Protein AF-A0A2N7QLR5-F1 (afdb_monomer)

Structure (mmCIF, N/CA/C/O backbone):
data_AF-A0A2N7QLR5-F1
#
_entry.id   AF-A0A2N7QLR5-F1
#
loop_
_atom_site.group_PDB
_atom_site.id
_atom_site.type_symbol
_atom_site.label_atom_id
_atom_site.label_alt_id
_atom_site.label_comp_id
_atom_site.label_asym_id
_atom_site.label_entity_id
_atom_site.label_seq_id
_atom_site.pdbx_PDB_ins_code
_atom_site.Cartn_x
_atom_site.Cartn_y
_atom_site.Cartn_z
_atom_site.occupancy
_atom_site.B_iso_or_equiv
_atom_site.auth_seq_id
_atom_site.auth_comp_id
_atom_site.auth_asym_id
_atom_site.auth_atom_id
_atom_site.pdbx_PDB_model_num
ATOM 1 N N . MET A 1 1 ? -15.777 0.808 27.976 1.00 42.31 1 MET A N 1
ATOM 2 C CA . MET A 1 1 ? -14.421 1.074 27.462 1.00 42.3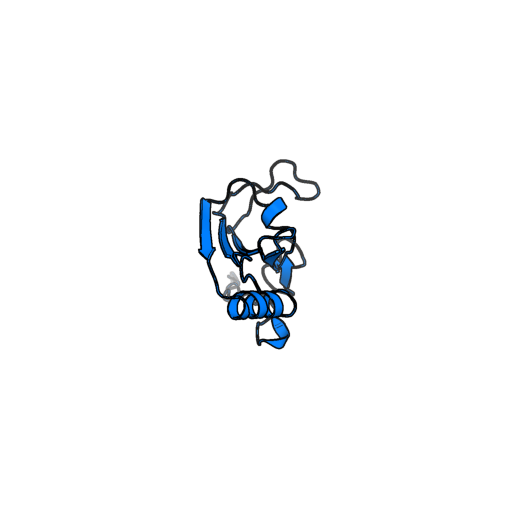1 1 MET A CA 1
ATOM 3 C C . MET A 1 1 ? -14.602 1.859 26.184 1.00 42.31 1 MET A C 1
ATOM 5 O O . MET A 1 1 ? -15.492 1.517 25.422 1.00 42.31 1 MET A O 1
ATOM 9 N N . ASP A 1 2 ? -13.890 2.968 26.048 1.00 49.94 2 ASP A N 1
ATOM 10 C CA . ASP A 1 2 ? -14.047 3.918 24.949 1.00 49.94 2 ASP A CA 1
ATOM 11 C C . ASP A 1 2 ? -13.432 3.333 23.666 1.00 49.94 2 ASP A C 1
ATOM 13 O O . ASP A 1 2 ? -12.214 3.183 23.573 1.00 49.94 2 ASP A O 1
ATOM 17 N N . ASP A 1 3 ? -14.277 2.958 22.702 1.00 54.47 3 ASP A N 1
ATOM 18 C CA . ASP A 1 3 ? -13.906 2.528 21.342 1.00 54.47 3 ASP A CA 1
ATOM 19 C C . ASP A 1 3 ? -13.454 3.739 20.488 1.00 54.47 3 ASP A C 1
ATOM 21 O O . ASP A 1 3 ? -13.786 3.874 19.313 1.00 54.47 3 ASP A O 1
ATOM 25 N N . SER A 1 4 ? -12.677 4.662 21.064 1.00 59.91 4 SER A N 1
ATOM 26 C CA . SER A 1 4 ? -12.219 5.897 20.407 1.00 59.91 4 SER A CA 1
ATOM 27 C C . SER A 1 4 ? -11.113 5.692 19.366 1.00 59.91 4 SER A C 1
ATOM 29 O O . SER A 1 4 ? -10.621 6.659 18.779 1.00 59.91 4 SER A O 1
ATOM 31 N N . ASN A 1 5 ? -10.733 4.442 19.079 1.00 64.00 5 ASN A N 1
ATOM 32 C CA . ASN A 1 5 ? -9.833 4.132 17.976 1.00 64.00 5 ASN A CA 1
ATOM 33 C C . ASN A 1 5 ? -10.570 4.226 16.643 1.00 64.00 5 ASN A C 1
ATOM 35 O O . ASN A 1 5 ? -11.350 3.348 16.278 1.00 64.00 5 ASN A O 1
ATOM 39 N N . LYS A 1 6 ? -10.257 5.270 15.875 1.00 88.00 6 LYS A N 1
ATOM 40 C CA . LYS A 1 6 ? -10.664 5.362 14.475 1.00 88.00 6 LYS A CA 1
ATOM 41 C C . LYS A 1 6 ? -9.794 4.441 13.629 1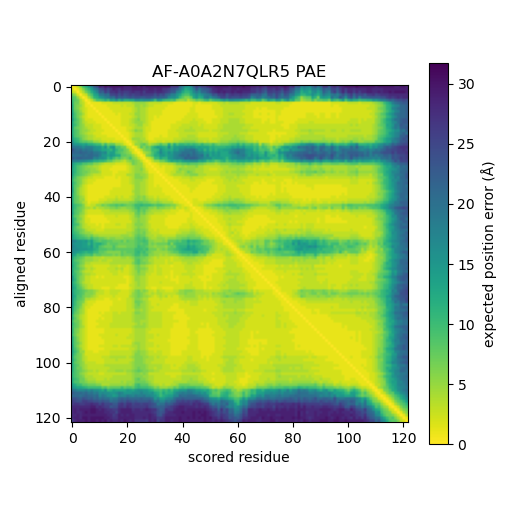.00 88.00 6 LYS A C 1
ATOM 43 O O . LYS A 1 6 ? -8.746 4.849 13.133 1.00 88.00 6 LYS A O 1
ATOM 48 N N . TYR A 1 7 ? -10.234 3.198 13.474 1.00 96.88 7 TYR A N 1
ATOM 49 C CA . TYR A 1 7 ? -9.634 2.286 12.511 1.00 96.88 7 TYR A CA 1
ATOM 50 C C . TYR A 1 7 ? -9.905 2.788 11.096 1.00 96.88 7 TYR A C 1
ATOM 52 O O . TYR A 1 7 ? -11.045 3.096 10.739 1.00 96.88 7 TYR A O 1
ATOM 60 N N . THR A 1 8 ? -8.863 2.867 10.278 1.00 98.00 8 THR A N 1
ATOM 61 C CA . THR A 1 8 ? -8.987 3.313 8.891 1.00 98.00 8 THR A CA 1
ATOM 62 C C . THR A 1 8 ? -8.223 2.415 7.939 1.00 98.00 8 THR A C 1
ATOM 64 O O . THR A 1 8 ? -7.249 1.749 8.304 1.00 98.00 8 THR A O 1
ATOM 67 N N . VAL A 1 9 ? -8.672 2.435 6.688 1.00 98.50 9 VAL A N 1
ATOM 68 C CA . VAL A 1 9 ? -7.877 2.017 5.539 1.00 98.50 9 VAL A CA 1
ATOM 69 C C . VAL A 1 9 ? -7.778 3.178 4.559 1.00 98.50 9 VAL A C 1
ATOM 71 O O . VAL A 1 9 ? -8.775 3.836 4.256 1.00 98.50 9 VAL A O 1
ATOM 74 N N . THR A 1 10 ? -6.579 3.416 4.045 1.00 98.56 10 THR A N 1
ATOM 75 C CA . THR A 1 10 ? -6.335 4.313 2.920 1.00 98.56 10 THR A CA 1
ATOM 76 C C . THR A 1 10 ? -5.852 3.491 1.740 1.00 98.56 10 THR A C 1
ATOM 78 O O . THR A 1 10 ? -4.844 2.796 1.846 1.00 98.56 10 THR A O 1
ATOM 81 N N . VAL A 1 11 ? -6.564 3.559 0.618 1.00 98.44 11 VAL A N 1
ATOM 82 C CA . VAL A 1 11 ? -6.118 2.959 -0.648 1.00 98.44 11 VAL A CA 1
ATOM 83 C C . VAL A 1 11 ? -5.389 4.026 -1.447 1.00 98.44 11 VAL A C 1
ATOM 85 O O . VAL A 1 11 ? -5.917 5.129 -1.597 1.00 98.44 11 VAL A O 1
ATOM 88 N N . TYR A 1 12 ? -4.207 3.692 -1.954 1.00 98.50 12 TYR A N 1
ATOM 89 C CA . TYR A 1 12 ? -3.378 4.547 -2.795 1.00 98.50 12 TYR A CA 1
ATOM 90 C C . TYR A 1 12 ? -3.272 3.959 -4.200 1.00 98.50 12 TYR A C 1
ATOM 92 O O . TYR A 1 12 ? -3.110 2.748 -4.366 1.00 98.50 12 TYR A O 1
ATOM 100 N N . VAL A 1 13 ? -3.340 4.828 -5.205 1.00 97.88 13 VAL A N 1
ATOM 101 C CA . VAL A 1 13 ? -3.128 4.484 -6.613 1.00 97.88 13 VAL A CA 1
ATOM 102 C C . VAL A 1 13 ? -2.085 5.435 -7.182 1.00 97.88 13 VAL A C 1
ATOM 104 O O . VAL A 1 13 ? -2.305 6.644 -7.259 1.00 97.88 13 VAL A O 1
ATOM 107 N N . ALA A 1 14 ? -0.945 4.882 -7.571 1.00 97.00 14 ALA A N 1
ATOM 108 C CA . ALA A 1 14 ? 0.118 5.561 -8.288 1.00 97.00 14 ALA A CA 1
ATOM 109 C C . ALA A 1 14 ? -0.052 5.323 -9.791 1.00 97.00 14 ALA A C 1
ATOM 111 O O . ALA A 1 14 ? -0.258 4.190 -10.232 1.00 97.00 14 ALA A O 1
ATOM 112 N N . ALA A 1 15 ? 0.033 6.393 -10.574 1.00 96.62 15 ALA A N 1
ATOM 113 C CA . ALA A 1 15 ? -0.003 6.301 -12.025 1.00 96.62 15 ALA A CA 1
ATOM 114 C C . ALA A 1 15 ? 1.354 5.823 -12.572 1.00 96.62 15 ALA A C 1
ATOM 116 O O . ALA A 1 15 ? 2.379 5.961 -11.894 1.00 96.62 15 ALA A O 1
ATOM 117 N N . PRO A 1 16 ? 1.399 5.321 -13.817 1.00 95.00 16 PRO A N 1
ATOM 118 C CA . PRO A 1 16 ? 2.647 5.240 -14.567 1.00 95.00 16 PRO A CA 1
ATOM 119 C C . PRO A 1 16 ? 3.419 6.565 -14.497 1.00 95.00 16 PRO A C 1
ATOM 121 O O . PRO A 1 16 ? 2.844 7.638 -14.690 1.00 95.00 16 PRO A O 1
ATOM 124 N N . GLY A 1 17 ? 4.714 6.494 -14.206 1.00 92.75 17 GLY A N 1
ATOM 125 C CA . GLY A 1 17 ? 5.579 7.661 -14.047 1.00 92.75 17 GLY A CA 1
ATOM 126 C C . GLY A 1 17 ? 5.558 8.305 -12.655 1.00 92.75 17 GLY A C 1
ATOM 127 O O . GLY A 1 17 ? 6.286 9.275 -12.448 1.00 92.75 17 GLY A O 1
ATOM 128 N N . THR A 1 18 ? 4.779 7.800 -11.685 1.00 94.50 18 THR A N 1
ATOM 129 C CA . THR A 1 18 ? 4.811 8.335 -10.311 1.00 94.50 18 THR A CA 1
ATOM 130 C C . THR A 1 18 ? 6.230 8.221 -9.724 1.00 94.50 18 THR A C 1
ATOM 132 O O . THR A 1 18 ? 6.794 7.123 -9.754 1.00 94.50 18 THR A O 1
ATOM 135 N N . PRO A 1 19 ? 6.814 9.313 -9.188 1.00 92.75 19 PRO A N 1
ATOM 136 C CA . PRO A 1 19 ? 8.171 9.300 -8.645 1.00 92.75 19 PRO A CA 1
ATOM 137 C C . PRO A 1 19 ? 8.340 8.400 -7.418 1.00 92.75 19 PRO A C 1
ATOM 139 O O . PRO A 1 19 ? 7.467 8.331 -6.547 1.00 92.75 19 PRO A O 1
ATOM 142 N N . LEU A 1 20 ? 9.512 7.774 -7.330 1.00 90.31 20 LEU A N 1
ATOM 143 C CA . LEU A 1 20 ? 9.928 6.910 -6.228 1.00 90.31 20 LEU A CA 1
ATOM 144 C C . LEU A 1 20 ? 11.086 7.557 -5.460 1.00 90.31 20 LEU A C 1
ATOM 146 O O . LEU A 1 20 ? 12.032 8.078 -6.049 1.00 90.31 20 LEU A O 1
ATOM 150 N N . LEU A 1 21 ? 10.999 7.551 -4.130 1.00 87.56 21 LEU A N 1
ATOM 151 C CA . LEU A 1 21 ? 11.972 8.188 -3.233 1.00 87.56 21 LEU A CA 1
ATOM 152 C C . LEU A 1 21 ? 13.129 7.269 -2.848 1.00 87.56 21 LEU A C 1
ATOM 154 O O . LEU A 1 21 ? 14.202 7.737 -2.467 1.00 87.56 21 LEU A O 1
ATOM 158 N N . LYS A 1 22 ? 12.895 5.962 -2.889 1.00 75.19 22 LYS A N 1
ATOM 159 C CA . LYS A 1 22 ? 13.820 4.927 -2.449 1.00 75.19 22 LYS A CA 1
ATOM 160 C C . LYS A 1 22 ? 13.997 3.937 -3.583 1.00 75.19 22 LYS A C 1
ATOM 162 O O . LYS A 1 22 ? 13.480 2.826 -3.543 1.00 75.19 22 LYS A O 1
ATOM 167 N N . GLU A 1 23 ? 14.759 4.343 -4.587 1.00 70.75 23 GLU A N 1
ATOM 168 C CA . GLU A 1 23 ? 15.272 3.404 -5.572 1.00 70.75 23 GLU A CA 1
ATOM 169 C C . GLU A 1 23 ? 16.796 3.436 -5.563 1.00 70.75 23 GLU A C 1
ATOM 171 O O . GLU A 1 23 ? 17.436 4.477 -5.730 1.00 70.75 23 GLU A O 1
ATOM 176 N N . GLN A 1 24 ? 17.387 2.281 -5.260 1.00 60.94 24 GLN A N 1
ATOM 177 C CA . GLN A 1 24 ? 18.829 2.149 -5.104 1.00 60.94 24 GLN A CA 1
ATOM 178 C C . GLN A 1 24 ? 19.514 2.467 -6.438 1.00 60.94 24 GLN A C 1
ATOM 180 O O . GLN A 1 24 ? 19.268 1.808 -7.440 1.00 60.94 24 GLN A O 1
ATOM 185 N N . GLY A 1 25 ? 20.381 3.483 -6.442 1.00 56.31 25 GLY A N 1
ATOM 186 C CA . GLY A 1 25 ? 21.171 3.864 -7.617 1.00 56.31 25 GLY A CA 1
ATOM 187 C C . GLY A 1 25 ? 20.465 4.766 -8.637 1.00 56.31 25 GLY A C 1
ATOM 188 O O . GLY A 1 25 ? 21.103 5.161 -9.612 1.00 56.31 25 GLY A O 1
ATOM 189 N N . HIS A 1 26 ? 19.204 5.155 -8.413 1.00 61.44 26 HIS A N 1
ATOM 190 C CA . HIS A 1 26 ? 18.439 5.970 -9.360 1.00 61.44 26 HIS A CA 1
ATOM 191 C C . HIS A 1 26 ? 17.853 7.215 -8.685 1.00 61.44 26 HIS A C 1
ATOM 193 O O . HIS A 1 26 ? 16.899 7.148 -7.919 1.00 61.44 26 HIS A O 1
ATOM 199 N N . THR A 1 27 ? 18.412 8.388 -8.996 1.00 60.38 27 THR A N 1
ATOM 200 C CA . THR A 1 27 ? 18.022 9.673 -8.385 1.00 60.38 27 THR A CA 1
ATOM 201 C C . THR A 1 27 ? 16.719 10.272 -8.927 1.00 60.38 27 THR A C 1
ATOM 203 O O . THR A 1 27 ? 16.300 11.309 -8.432 1.00 60.38 27 THR A O 1
ATOM 206 N N . ASN A 1 28 ? 16.066 9.632 -9.906 1.00 76.06 28 ASN A N 1
ATOM 207 C CA . ASN A 1 28 ? 14.796 10.063 -10.515 1.00 76.06 28 ASN A CA 1
ATOM 208 C C . ASN A 1 28 ? 13.940 8.860 -10.941 1.00 76.06 28 ASN A C 1
ATOM 210 O O . ASN A 1 28 ? 13.370 8.844 -12.035 1.00 76.06 28 ASN A O 1
ATOM 214 N N . ALA A 1 29 ? 13.919 7.806 -10.129 1.00 86.75 29 ALA A N 1
ATOM 215 C CA . ALA A 1 29 ? 13.159 6.627 -10.495 1.00 86.75 29 ALA A CA 1
ATOM 216 C C . ALA A 1 29 ? 11.650 6.887 -10.486 1.00 86.75 29 ALA A C 1
ATOM 218 O O . ALA A 1 29 ? 11.137 7.731 -9.743 1.00 86.75 29 ALA A O 1
ATOM 219 N N . THR A 1 30 ? 10.942 6.155 -11.338 1.00 90.44 30 THR A N 1
ATOM 220 C CA . THR A 1 30 ? 9.491 6.262 -11.473 1.00 90.44 30 THR A CA 1
ATOM 221 C C . THR A 1 30 ? 8.877 4.881 -11.610 1.00 90.44 30 THR A C 1
ATOM 223 O O . THR A 1 30 ? 9.482 3.967 -12.169 1.00 90.44 30 THR A O 1
ATOM 226 N N . SER A 1 31 ? 7.650 4.733 -11.123 1.00 88.62 31 SER A N 1
ATOM 227 C CA . SER A 1 31 ? 6.900 3.494 -11.281 1.00 88.62 31 SER A CA 1
ATOM 228 C C . SER A 1 31 ? 6.496 3.302 -12.743 1.00 88.62 31 SER A C 1
ATOM 230 O O . SER A 1 31 ? 5.671 4.050 -13.262 1.00 88.62 31 SER A O 1
ATOM 232 N N . GLY A 1 32 ? 7.070 2.301 -13.416 1.00 89.12 32 GLY A N 1
ATOM 233 C CA . GLY A 1 32 ? 6.800 2.021 -14.831 1.00 89.12 32 GLY A CA 1
ATOM 234 C C . GLY A 1 32 ? 5.311 1.787 -15.133 1.00 89.12 32 GLY A C 1
ATOM 235 O O . GLY A 1 32 ? 4.727 2.557 -15.893 1.00 89.12 32 GLY A O 1
ATOM 236 N N . PRO A 1 33 ? 4.669 0.759 -14.544 1.00 89.62 33 PRO A N 1
ATOM 237 C CA . PRO A 1 33 ? 3.248 0.477 -14.762 1.00 89.62 33 PRO A CA 1
ATOM 238 C C . PRO A 1 33 ? 2.304 1.240 -13.816 1.00 89.62 33 PRO A C 1
ATOM 240 O O . PRO A 1 33 ? 1.087 1.135 -13.963 1.00 89.62 33 PRO A O 1
ATOM 243 N N . GLY A 1 34 ? 2.836 1.987 -12.845 1.00 93.38 34 GLY A N 1
ATOM 244 C CA . GLY A 1 34 ? 2.076 2.438 -11.682 1.00 93.38 34 GLY A CA 1
ATOM 245 C C . GLY A 1 34 ? 2.004 1.357 -10.601 1.00 93.38 34 GLY A C 1
ATOM 246 O O . GLY A 1 34 ? 2.651 0.312 -10.694 1.00 93.38 34 GLY A O 1
ATOM 247 N N . HIS A 1 35 ? 1.236 1.615 -9.544 1.00 95.44 35 HIS A N 1
ATOM 248 C CA . HIS A 1 35 ? 1.124 0.697 -8.404 1.00 95.44 35 HIS A CA 1
ATOM 249 C C . HIS A 1 35 ? -0.127 0.968 -7.583 1.00 95.44 35 HIS A C 1
ATOM 251 O O . HIS A 1 35 ? -0.608 2.100 -7.523 1.00 95.44 35 HIS A O 1
ATOM 257 N N . MET A 1 36 ? -0.632 -0.056 -6.904 1.00 97.31 36 MET A N 1
ATOM 258 C CA . MET A 1 36 ? -1.656 0.118 -5.880 1.00 97.31 36 MET A CA 1
ATOM 259 C C . MET A 1 36 ? -1.226 -0.565 -4.596 1.00 97.31 36 MET A C 1
ATOM 261 O O . MET A 1 36 ? -0.727 -1.689 -4.603 1.00 97.31 36 MET A O 1
ATOM 265 N N . PHE A 1 37 ? -1.492 0.100 -3.484 1.00 98.00 37 PHE A N 1
ATOM 266 C CA . PHE A 1 37 ? -1.252 -0.431 -2.153 1.00 98.00 37 PHE A CA 1
ATOM 267 C C . PHE A 1 37 ? -2.290 0.136 -1.193 1.00 98.00 37 PHE A C 1
ATOM 269 O O . PHE A 1 37 ? -2.971 1.125 -1.486 1.00 98.00 37 PHE A O 1
ATOM 276 N N . TYR A 1 38 ? -2.434 -0.499 -0.039 1.00 98.56 38 TYR A N 1
ATOM 277 C CA . TYR A 1 38 ? -3.295 0.005 1.018 1.00 98.56 38 TYR A CA 1
ATOM 278 C C . TYR A 1 38 ? -2.518 0.176 2.313 1.00 98.56 38 TYR A C 1
ATOM 280 O O . TYR A 1 38 ? -1.507 -0.476 2.568 1.00 98.56 38 TYR A O 1
ATOM 288 N N . VAL A 1 39 ? -3.008 1.084 3.141 1.00 98.56 39 VAL A N 1
ATOM 289 C CA . VAL A 1 39 ? -2.428 1.421 4.431 1.00 98.56 39 VAL A CA 1
ATOM 290 C C . VAL A 1 39 ? -3.520 1.318 5.477 1.00 98.56 39 VAL A C 1
ATOM 292 O O . VAL A 1 39 ? -4.598 1.869 5.281 1.00 98.56 39 VAL A O 1
ATOM 295 N N . VAL A 1 40 ? -3.250 0.639 6.587 1.00 98.38 40 VAL A N 1
ATOM 296 C CA . VAL A 1 40 ? -4.180 0.563 7.723 1.00 98.38 40 VAL A CA 1
ATOM 297 C C . VAL A 1 40 ? -3.637 1.334 8.921 1.00 98.38 40 VAL A C 1
ATOM 299 O O . VAL A 1 40 ? -2.429 1.334 9.168 1.00 98.38 40 VAL A O 1
ATOM 302 N N . SER A 1 41 ? -4.526 1.972 9.677 1.00 97.56 41 SER A N 1
ATOM 303 C CA . SER A 1 41 ? -4.199 2.670 10.925 1.00 97.56 41 SER A CA 1
ATOM 304 C C . SER A 1 41 ? -5.207 2.320 12.013 1.00 97.56 41 SER A C 1
ATOM 306 O O . SER A 1 41 ? -6.391 2.144 11.728 1.00 97.56 41 SER A O 1
ATOM 308 N N . ASP A 1 42 ? -4.736 2.224 13.254 1.00 95.75 42 ASP A N 1
ATOM 309 C CA . ASP A 1 42 ? -5.560 2.064 14.457 1.00 95.75 42 ASP A CA 1
ATOM 310 C C . ASP A 1 42 ? -5.772 3.387 1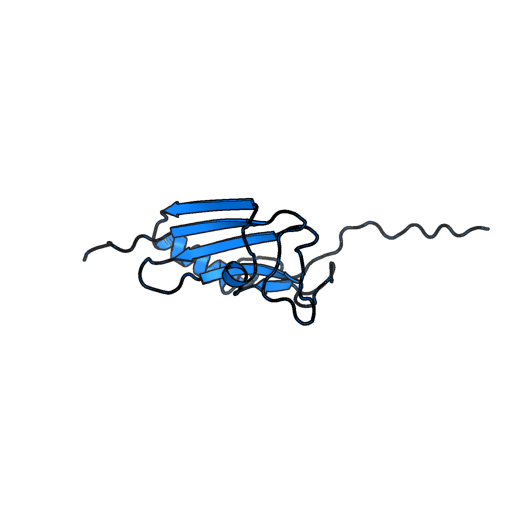5.218 1.00 95.75 42 ASP A C 1
ATOM 312 O O . ASP A 1 42 ? -6.388 3.400 16.285 1.00 95.75 42 ASP A O 1
ATOM 316 N N . GLY A 1 43 ? -5.237 4.494 14.688 1.00 93.12 43 GLY A N 1
ATOM 317 C CA . GLY A 1 43 ? -5.299 5.824 15.295 1.00 93.12 43 GLY A CA 1
ATOM 318 C C . GLY A 1 43 ? -4.338 6.057 16.467 1.00 93.12 43 GLY A C 1
ATOM 319 O O . GLY A 1 43 ? -4.335 7.156 17.017 1.00 93.12 43 GLY A O 1
ATOM 320 N N . LYS A 1 44 ? -3.521 5.069 16.854 1.00 89.12 44 LYS A N 1
ATOM 321 C CA . LYS A 1 44 ? -2.584 5.157 17.990 1.00 89.12 44 LYS A CA 1
ATOM 322 C C . LYS A 1 44 ? -1.123 4.981 17.581 1.00 89.12 44 LYS A C 1
ATOM 324 O O . LYS A 1 44 ? -0.247 5.554 18.227 1.00 89.12 44 LYS A O 1
ATOM 329 N N . GLY A 1 45 ? -0.856 4.195 16.539 1.00 87.62 45 GLY A N 1
ATOM 330 C CA . GLY A 1 45 ? 0.492 3.862 16.083 1.00 87.62 45 GLY A CA 1
ATOM 331 C C . GLY A 1 45 ? 0.858 4.404 14.703 1.00 87.62 45 GLY A C 1
ATOM 332 O O . GLY A 1 45 ? 0.086 5.093 14.034 1.00 87.62 45 GLY A O 1
ATOM 333 N N . ALA A 1 46 ? 2.068 4.047 14.264 1.00 94.00 46 ALA A N 1
ATOM 334 C CA . ALA A 1 46 ? 2.466 4.246 12.879 1.00 94.00 46 ALA A CA 1
ATOM 335 C C . ALA A 1 46 ? 1.569 3.395 11.959 1.00 94.00 46 ALA A C 1
ATOM 337 O O . ALA A 1 46 ? 1.361 2.207 12.234 1.00 94.00 46 ALA A O 1
ATOM 338 N N . PRO A 1 47 ? 1.051 3.973 10.865 1.00 96.31 47 PRO A N 1
ATOM 339 C CA . PRO A 1 47 ? 0.230 3.231 9.926 1.00 96.31 47 PRO A CA 1
ATOM 340 C C . PRO A 1 47 ? 1.064 2.159 9.213 1.00 96.31 47 PRO A C 1
ATOM 342 O O . PRO A 1 47 ? 2.268 2.322 8.997 1.00 96.31 47 PRO A O 1
ATOM 345 N N . ARG A 1 48 ? 0.424 1.053 8.829 1.00 97.81 48 ARG A N 1
ATOM 346 C CA . ARG A 1 48 ? 1.096 -0.101 8.215 1.00 97.81 48 ARG A CA 1
ATOM 347 C C . ARG A 1 48 ? 0.733 -0.195 6.743 1.00 97.81 48 ARG A C 1
ATOM 349 O O . ARG A 1 48 ? -0.449 -0.268 6.414 1.00 97.81 48 ARG A O 1
ATOM 356 N N . SER A 1 49 ? 1.751 -0.178 5.885 1.00 98.00 49 SER A N 1
ATOM 357 C CA . SER A 1 49 ? 1.612 -0.238 4.428 1.00 98.00 49 SER A CA 1
ATOM 358 C C . SER A 1 49 ? 1.692 -1.671 3.915 1.00 98.00 49 SER A C 1
ATOM 360 O O . SER A 1 49 ? 2.505 -2.466 4.395 1.00 98.00 49 SER A O 1
ATOM 362 N N . TYR A 1 50 ? 0.856 -1.964 2.925 1.00 98.25 50 TYR A N 1
ATOM 363 C CA . TYR A 1 50 ? 0.714 -3.263 2.290 1.00 98.25 50 TYR A CA 1
ATOM 364 C C . TYR A 1 50 ? 0.519 -3.090 0.785 1.00 98.25 50 TYR A C 1
ATOM 366 O O . TYR A 1 50 ? -0.586 -2.813 0.310 1.00 98.25 50 TYR A O 1
ATOM 374 N N . GLY A 1 51 ? 1.596 -3.277 0.036 1.00 96.31 51 GLY A N 1
ATOM 375 C CA . GLY A 1 51 ? 1.542 -3.519 -1.401 1.00 96.31 51 GLY A CA 1
ATOM 376 C C . GLY A 1 51 ? 2.089 -4.893 -1.752 1.00 96.31 51 GLY A C 1
ATOM 377 O O . GLY A 1 51 ? 2.606 -5.624 -0.903 1.00 96.31 51 GLY A O 1
ATOM 378 N N . PHE A 1 52 ? 1.982 -5.245 -3.027 1.00 94.94 52 PHE A N 1
ATOM 379 C CA . PHE A 1 52 ? 2.567 -6.461 -3.571 1.00 94.94 52 PHE A CA 1
ATOM 380 C C . PHE A 1 52 ? 3.382 -6.109 -4.808 1.00 94.94 52 PHE A C 1
ATOM 382 O O . PHE A 1 52 ? 2.848 -5.554 -5.761 1.00 94.94 52 PHE A O 1
ATOM 389 N N . ALA A 1 53 ? 4.669 -6.429 -4.794 1.00 90.81 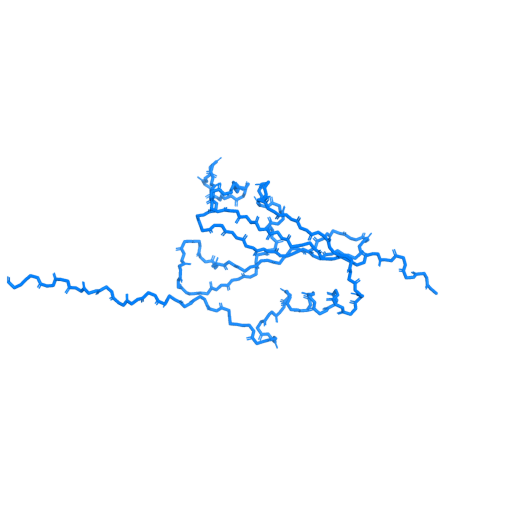53 ALA A N 1
ATOM 390 C CA . ALA A 1 53 ? 5.602 -6.106 -5.868 1.00 90.81 53 ALA A CA 1
ATOM 391 C C . ALA A 1 53 ? 6.526 -7.304 -6.135 1.00 90.81 53 ALA A C 1
ATOM 393 O O . ALA A 1 53 ? 6.676 -8.160 -5.259 1.00 90.81 53 ALA A O 1
ATOM 394 N N . PRO A 1 54 ? 7.132 -7.416 -7.327 1.00 89.31 54 PRO A N 1
ATOM 395 C CA . PRO A 1 54 ? 8.183 -8.399 -7.574 1.00 89.31 54 PRO A CA 1
ATOM 396 C C . PRO A 1 54 ? 9.311 -8.274 -6.540 1.00 89.31 54 PRO A C 1
ATOM 398 O O . PRO A 1 54 ? 9.724 -7.162 -6.213 1.00 89.31 54 PRO A O 1
ATOM 401 N N . VAL A 1 55 ? 9.820 -9.401 -6.027 1.00 87.31 55 VAL A N 1
ATOM 402 C CA . VAL A 1 55 ? 10.993 -9.393 -5.125 1.00 87.31 55 VAL A CA 1
ATOM 403 C C . VAL A 1 55 ? 12.230 -8.902 -5.870 1.00 87.31 55 VAL A C 1
ATOM 405 O O . VAL A 1 55 ? 13.024 -8.136 -5.331 1.00 87.31 55 VAL A O 1
ATOM 408 N N . GLU A 1 56 ? 12.389 -9.343 -7.116 1.00 81.62 56 GLU A N 1
ATOM 409 C CA . GLU A 1 56 ? 13.426 -8.846 -8.007 1.00 81.62 56 GLU A CA 1
ATOM 410 C C . GLU A 1 56 ? 12.853 -7.744 -8.891 1.00 81.62 56 GLU A C 1
ATOM 412 O O . GLU A 1 56 ? 11.911 -7.964 -9.657 1.00 81.62 56 GLU A O 1
ATOM 417 N N . HIS A 1 57 ? 13.425 -6.549 -8.770 1.00 76.25 57 HIS A N 1
ATOM 418 C CA . HIS A 1 57 ? 12.957 -5.382 -9.499 1.00 76.25 57 HIS A CA 1
ATOM 419 C C . HIS A 1 57 ? 13.010 -5.616 -11.018 1.00 76.25 57 HIS A C 1
ATOM 421 O O . HIS A 1 57 ? 13.969 -6.177 -11.543 1.00 76.25 57 HIS A O 1
ATOM 427 N N . GLY A 1 58 ? 11.958 -5.206 -11.731 1.00 72.38 58 GLY A N 1
ATOM 428 C CA . GLY A 1 58 ? 11.848 -5.376 -13.183 1.00 72.38 58 GLY A CA 1
ATOM 429 C C . GLY A 1 58 ? 11.466 -6.785 -13.656 1.00 72.38 58 GLY A C 1
ATOM 430 O O . GLY A 1 58 ? 11.167 -6.955 -14.841 1.00 72.38 58 GLY A O 1
ATOM 431 N N . ARG A 1 59 ? 11.399 -7.792 -12.771 1.00 78.00 59 ARG A N 1
ATOM 432 C CA . ARG A 1 59 ? 10.837 -9.095 -13.144 1.00 78.00 59 ARG A CA 1
ATOM 433 C C . ARG A 1 59 ? 9.319 -9.036 -13.227 1.00 78.00 59 ARG A C 1
ATOM 435 O O . ARG A 1 59 ? 8.631 -8.702 -12.273 1.00 78.00 59 ARG A O 1
ATOM 442 N N . ILE A 1 60 ? 8.812 -9.453 -14.377 1.00 76.44 60 ILE A N 1
ATOM 443 C CA . ILE A 1 60 ? 7.379 -9.599 -14.669 1.00 76.44 60 ILE A CA 1
ATOM 444 C C . ILE A 1 60 ? 6.876 -11.039 -14.494 1.00 76.44 60 ILE A C 1
ATOM 446 O O . ILE A 1 60 ? 5.676 -11.286 -14.572 1.00 76.44 60 ILE A O 1
ATOM 450 N N . ASP A 1 61 ? 7.797 -11.973 -14.249 1.00 83.31 61 ASP A N 1
ATOM 451 C CA . ASP A 1 61 ? 7.538 -13.377 -13.943 1.00 83.31 61 ASP A CA 1
ATOM 452 C C . ASP A 1 61 ? 8.394 -13.782 -12.744 1.00 83.31 61 ASP A C 1
ATOM 454 O O . ASP A 1 61 ? 9.599 -13.496 -12.711 1.00 83.31 61 ASP A O 1
ATOM 458 N N . GLY A 1 62 ? 7.783 -14.437 -11.761 1.00 86.81 62 GLY A N 1
ATOM 459 C CA . GLY A 1 62 ? 8.475 -14.935 -10.580 1.00 86.81 62 GLY A CA 1
ATOM 460 C C . GLY A 1 62 ? 7.940 -14.407 -9.252 1.00 86.81 62 GLY A C 1
ATOM 461 O O . GLY A 1 62 ? 6.826 -13.894 -9.130 1.00 86.81 62 GLY A O 1
ATOM 462 N N . GLN A 1 63 ? 8.748 -14.603 -8.211 1.00 92.69 63 GLN A N 1
ATOM 463 C CA . GLN A 1 63 ? 8.306 -14.425 -6.837 1.00 92.69 63 GLN A CA 1
ATOM 464 C C . GLN A 1 63 ? 7.980 -12.960 -6.541 1.00 92.69 63 GLN A C 1
ATOM 466 O O . GLN A 1 63 ? 8.824 -12.072 -6.684 1.00 92.69 63 GLN A O 1
ATOM 471 N N . GLY A 1 64 ? 6.760 -12.723 -6.074 1.00 93.00 64 GLY A N 1
ATOM 472 C CA . GLY A 1 64 ? 6.374 -11.460 -5.474 1.00 93.00 64 GLY A CA 1
ATOM 473 C C . GLY A 1 64 ? 6.584 -11.450 -3.962 1.00 93.00 64 GLY A C 1
ATOM 474 O O . GLY A 1 64 ? 6.786 -12.481 -3.311 1.00 93.00 64 GLY A O 1
ATOM 475 N N . GLY A 1 65 ? 6.544 -10.253 -3.401 1.00 93.50 65 GLY A N 1
ATOM 476 C CA . GLY A 1 65 ? 6.741 -9.982 -1.989 1.00 93.50 65 GLY A CA 1
ATOM 477 C C . GLY A 1 65 ? 5.834 -8.858 -1.512 1.00 93.50 65 GLY A C 1
ATOM 478 O O . GLY A 1 65 ? 5.303 -8.075 -2.301 1.00 93.50 65 GLY A O 1
ATOM 479 N N . ILE A 1 66 ? 5.647 -8.800 -0.196 1.00 95.44 66 ILE A N 1
ATOM 480 C CA . ILE A 1 66 ? 4.871 -7.739 0.440 1.00 95.44 66 ILE A CA 1
ATOM 481 C C . ILE A 1 66 ? 5.769 -6.505 0.547 1.00 95.44 66 ILE A C 1
ATOM 483 O O . ILE A 1 66 ? 6.780 -6.540 1.250 1.00 95.44 66 ILE A O 1
ATOM 487 N N . ALA A 1 67 ? 5.383 -5.420 -0.114 1.00 93.31 67 ALA A N 1
ATOM 488 C CA . ALA A 1 67 ? 6.040 -4.127 0.010 1.00 93.31 67 ALA A CA 1
ATOM 489 C C . ALA A 1 67 ? 5.484 -3.393 1.241 1.00 93.31 67 ALA A C 1
ATOM 491 O O . ALA A 1 67 ? 4.276 -3.171 1.366 1.00 93.31 67 ALA A O 1
ATOM 492 N N . ARG A 1 68 ? 6.368 -3.075 2.193 1.00 95.50 68 ARG A N 1
ATOM 493 C CA . ARG A 1 68 ? 6.010 -2.482 3.499 1.00 95.50 68 ARG A CA 1
ATOM 494 C C . ARG A 1 68 ? 6.311 -1.000 3.603 1.00 95.50 68 ARG A C 1
ATOM 496 O O . ARG A 1 68 ? 5.911 -0.366 4.576 1.00 95.50 68 ARG A O 1
ATOM 503 N N . ASP A 1 69 ? 7.009 -0.464 2.619 1.00 93.31 69 ASP A N 1
ATOM 504 C CA . ASP A 1 69 ? 7.514 0.896 2.597 1.00 93.31 69 ASP A CA 1
ATOM 505 C C . ASP A 1 69 ? 6.907 1.748 1.475 1.00 93.31 69 ASP A C 1
ATOM 507 O O . ASP A 1 69 ? 7.343 2.880 1.277 1.00 93.31 69 ASP A O 1
ATOM 511 N N . ASP A 1 70 ? 5.875 1.247 0.780 1.00 94.06 70 ASP A N 1
ATOM 512 C CA . ASP A 1 70 ? 5.206 1.963 -0.317 1.00 94.06 70 ASP A CA 1
ATOM 513 C C . ASP A 1 70 ? 4.739 3.364 0.102 1.00 94.06 70 ASP A C 1
ATOM 515 O O . ASP A 1 70 ? 4.961 4.327 -0.630 1.00 94.06 70 ASP A O 1
ATOM 519 N N . LEU A 1 71 ? 4.186 3.505 1.314 1.00 94.94 71 LEU A N 1
ATOM 520 C CA . LEU A 1 71 ? 3.774 4.800 1.866 1.00 94.94 71 LEU A CA 1
ATOM 521 C C . LEU A 1 71 ? 4.932 5.808 1.968 1.00 94.94 71 LEU A C 1
ATOM 523 O O . LEU A 1 71 ? 4.711 7.009 1.856 1.00 94.94 71 LEU A O 1
ATOM 527 N N . GLN A 1 72 ? 6.157 5.342 2.215 1.00 93.38 72 GLN A N 1
ATOM 528 C CA . GLN A 1 72 ? 7.343 6.197 2.294 1.00 93.38 72 GLN A CA 1
ATOM 529 C C . GLN A 1 72 ? 8.088 6.302 0.961 1.00 93.38 72 GLN A C 1
ATOM 531 O O . GLN A 1 72 ? 8.976 7.145 0.845 1.00 93.38 72 GLN A O 1
ATOM 536 N N . ASN A 1 73 ? 7.804 5.423 0.001 1.00 92.81 73 ASN A N 1
ATOM 537 C CA . ASN A 1 73 ? 8.512 5.357 -1.269 1.00 92.81 73 ASN A CA 1
ATOM 538 C C . ASN A 1 73 ? 7.792 6.144 -2.371 1.00 92.81 73 ASN A C 1
ATOM 540 O O . ASN A 1 73 ? 8.431 6.915 -3.083 1.00 92.81 73 ASN A O 1
ATOM 544 N N . TYR A 1 74 ? 6.473 5.987 -2.500 1.00 92.88 74 TYR A N 1
ATOM 545 C CA . TYR A 1 74 ? 5.689 6.666 -3.531 1.00 92.88 74 TYR A CA 1
ATOM 546 C C . TYR A 1 74 ? 5.440 8.125 -3.158 1.00 92.88 74 TYR A C 1
ATOM 548 O O . TYR A 1 74 ? 4.745 8.422 -2.184 1.00 92.88 74 TYR A O 1
ATOM 556 N N . LYS A 1 75 ? 5.974 9.045 -3.964 1.00 91.00 75 LYS A N 1
ATOM 557 C CA . LYS A 1 75 ? 5.750 10.481 -3.796 1.00 91.00 75 LYS A CA 1
ATOM 558 C C . LYS A 1 75 ? 4.546 10.931 -4.623 1.00 91.00 75 LYS A C 1
ATOM 560 O O . LYS A 1 75 ? 4.519 10.707 -5.828 1.00 91.00 75 LYS A O 1
ATOM 565 N N . ASP A 1 76 ? 3.596 11.604 -3.973 1.00 89.75 76 ASP A N 1
ATOM 566 C CA . ASP A 1 76 ? 2.414 12.220 -4.596 1.00 89.75 76 ASP A CA 1
ATOM 567 C C . ASP A 1 76 ? 1.632 11.256 -5.522 1.00 89.75 76 ASP A C 1
ATOM 569 O O . ASP A 1 76 ? 1.502 11.506 -6.725 1.00 89.75 76 ASP A O 1
ATOM 573 N N . PRO A 1 77 ? 1.121 10.121 -4.996 1.00 91.62 77 PRO A N 1
ATOM 574 C CA . PRO A 1 77 ? 0.327 9.186 -5.789 1.00 91.62 77 PRO A CA 1
ATOM 575 C C . PRO A 1 77 ? -0.919 9.871 -6.365 1.00 91.62 77 PRO A C 1
ATOM 577 O O . PRO A 1 77 ? -1.527 10.723 -5.717 1.00 91.62 77 PRO A O 1
ATOM 580 N N . LEU A 1 78 ? -1.319 9.460 -7.575 1.00 95.81 78 LEU A N 1
ATOM 581 C CA . LEU A 1 78 ? -2.421 10.059 -8.341 1.00 95.81 78 LEU A CA 1
ATOM 582 C C . LEU A 1 78 ? -3.720 10.157 -7.533 1.00 95.81 78 LEU A C 1
ATOM 584 O O . LEU A 1 78 ? -4.476 11.119 -7.671 1.00 95.81 78 LEU A O 1
ATOM 588 N N . TYR A 1 79 ? -4.001 9.139 -6.727 1.00 97.44 79 TYR A N 1
ATOM 589 C CA . TYR A 1 79 ? -5.215 9.075 -5.937 1.00 97.44 79 TYR A CA 1
ATOM 590 C C . TYR A 1 79 ? -4.956 8.439 -4.580 1.00 97.44 79 TYR A C 1
ATOM 592 O O . TYR A 1 79 ? -4.222 7.456 -4.458 1.00 97.44 79 TYR A O 1
ATOM 600 N N . SER A 1 80 ? -5.634 8.965 -3.565 1.00 97.69 80 SER A N 1
ATOM 601 C CA . SER A 1 80 ? -5.790 8.295 -2.285 1.00 97.69 80 SER A CA 1
ATOM 602 C C . SER A 1 80 ? -7.190 8.520 -1.727 1.00 97.69 80 SER A C 1
ATOM 604 O O . SER A 1 80 ? -7.810 9.567 -1.934 1.00 97.69 80 SER A O 1
ATOM 606 N N . ARG A 1 81 ? -7.712 7.520 -1.015 1.00 97.81 81 ARG A N 1
ATOM 607 C CA . ARG A 1 81 ? -8.972 7.650 -0.277 1.00 97.81 81 ARG A CA 1
ATOM 608 C C . ARG A 1 81 ? 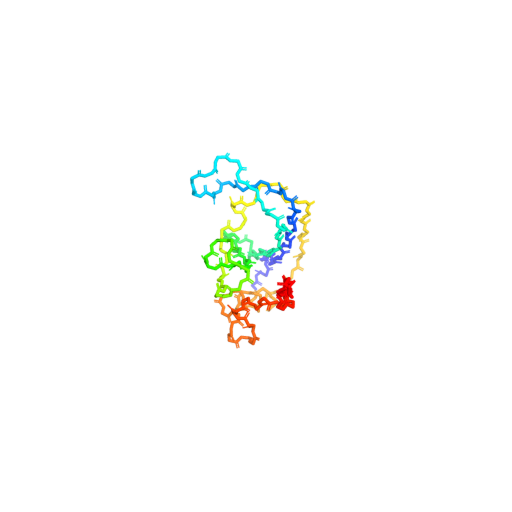-8.903 6.915 1.041 1.00 97.81 81 ARG A C 1
ATOM 610 O O . ARG A 1 81 ? -8.664 5.711 1.064 1.00 97.81 81 ARG A O 1
ATOM 617 N N . THR A 1 82 ? -9.190 7.646 2.111 1.00 98.00 82 THR A N 1
ATOM 618 C CA . THR A 1 82 ? -9.313 7.111 3.468 1.00 98.00 82 THR A CA 1
ATOM 619 C C . THR A 1 82 ? -10.769 6.787 3.777 1.00 98.00 82 THR A C 1
ATOM 621 O O . THR A 1 82 ? -11.669 7.571 3.471 1.00 98.00 82 THR A O 1
ATOM 624 N N . MET A 1 83 ? -10.994 5.630 4.388 1.00 97.56 83 MET A N 1
ATOM 62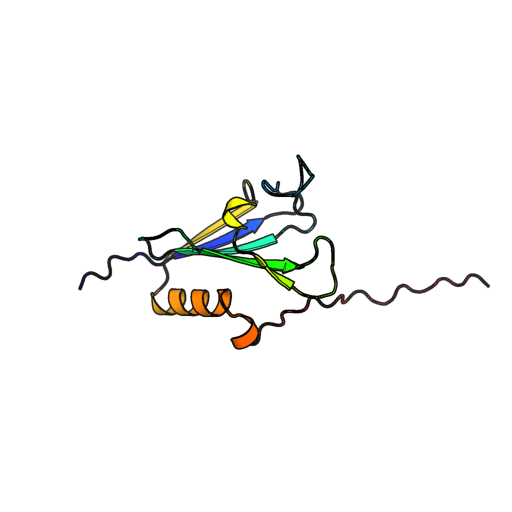5 C CA . MET A 1 83 ? -12.298 5.154 4.838 1.00 97.56 83 MET A CA 1
ATOM 626 C C . MET A 1 83 ? -12.179 4.692 6.290 1.00 97.56 83 MET A C 1
ATOM 628 O O . MET A 1 83 ? -11.214 4.010 6.640 1.00 97.56 83 MET A O 1
ATOM 632 N N . GLU A 1 84 ? -13.150 5.059 7.127 1.00 97.12 84 GLU A N 1
ATOM 633 C CA . GLU A 1 84 ? -13.303 4.461 8.456 1.00 97.12 84 GLU A CA 1
ATOM 634 C C . GLU A 1 84 ? -13.799 3.017 8.302 1.00 97.12 84 GLU A C 1
ATOM 636 O O . GLU A 1 84 ? -14.641 2.722 7.448 1.00 97.12 84 GLU A O 1
ATOM 641 N N . ILE A 1 85 ? -13.245 2.112 9.103 1.00 97.19 85 ILE A N 1
ATOM 642 C CA . ILE A 1 85 ? -13.569 0.684 9.092 1.00 97.19 85 ILE A CA 1
ATOM 643 C C . ILE A 1 85 ? -13.791 0.183 10.515 1.00 97.19 85 ILE A C 1
ATOM 645 O O . ILE A 1 85 ? -13.412 0.819 11.495 1.00 97.19 85 ILE A O 1
ATOM 649 N N . THR A 1 86 ? -14.407 -0.985 10.638 1.00 96.50 86 THR A N 1
ATOM 650 C CA . THR A 1 86 ? -14.527 -1.673 11.927 1.00 96.50 86 THR A CA 1
ATOM 651 C C . THR A 1 86 ? -13.187 -2.269 12.359 1.00 96.50 86 THR A C 1
ATOM 653 O O . THR A 1 86 ? -12.318 -2.556 11.530 1.00 96.50 86 THR A O 1
ATOM 656 N N . LYS A 1 87 ? -13.044 -2.550 13.659 1.00 96.00 87 LYS A N 1
ATOM 657 C CA . LYS A 1 87 ? -11.885 -3.283 14.182 1.00 96.00 87 LYS A CA 1
ATOM 658 C C . LYS A 1 87 ? -11.704 -4.648 13.504 1.00 96.00 87 LYS A C 1
ATOM 660 O O . LYS A 1 87 ? -10.591 -4.999 13.138 1.00 96.00 87 LYS A O 1
ATOM 665 N N . ASP A 1 88 ? -12.788 -5.395 13.292 1.00 97.44 88 ASP A N 1
ATOM 666 C CA . ASP A 1 88 ? -12.735 -6.706 12.626 1.00 97.44 88 ASP A CA 1
ATOM 667 C C . ASP A 1 88 ? -12.209 -6.596 11.182 1.00 97.44 88 ASP A C 1
ATOM 669 O O . ASP A 1 88 ? -11.378 -7.394 10.751 1.00 97.44 88 ASP A O 1
ATOM 673 N N . GLN A 1 89 ? -12.619 -5.562 10.441 1.00 98.06 89 GLN A N 1
ATOM 674 C CA . GLN A 1 89 ? -12.074 -5.289 9.107 1.00 98.06 89 GLN A CA 1
ATOM 675 C C . GLN A 1 89 ? -10.593 -4.903 9.159 1.00 98.06 89 GLN A C 1
ATOM 677 O O . GLN A 1 89 ? -9.818 -5.382 8.330 1.00 98.06 89 GLN A O 1
ATOM 682 N N . TYR A 1 90 ? -10.188 -4.080 10.131 1.00 97.81 90 TYR A N 1
ATOM 683 C CA . TYR A 1 90 ? -8.779 -3.754 10.353 1.00 97.81 90 TYR A CA 1
ATOM 684 C C . TYR A 1 90 ? -7.962 -5.021 10.621 1.00 97.81 90 TYR A C 1
ATOM 686 O O . TYR A 1 90 ? -6.953 -5.245 9.954 1.00 97.81 90 TYR A O 1
ATOM 694 N N . ASP A 1 91 ? -8.413 -5.882 11.535 1.00 97.62 91 ASP A N 1
ATOM 695 C CA . ASP A 1 91 ? -7.728 -7.125 11.902 1.00 97.62 91 ASP A CA 1
ATOM 696 C C . ASP A 1 91 ? -7.627 -8.088 10.701 1.00 97.62 91 ASP A C 1
ATOM 698 O O . ASP A 1 91 ? -6.587 -8.712 10.484 1.00 97.62 91 ASP A O 1
ATOM 702 N N . LYS A 1 92 ? -8.662 -8.168 9.856 1.00 98.31 92 LYS A N 1
ATOM 703 C CA . LYS A 1 92 ? -8.646 -8.988 8.631 1.00 98.31 92 LYS A CA 1
ATOM 704 C C . LYS A 1 92 ? -7.699 -8.447 7.562 1.00 98.31 92 LYS A C 1
ATOM 706 O O . LYS A 1 92 ? -6.931 -9.219 6.995 1.00 98.31 92 LYS A O 1
ATOM 711 N N . LEU A 1 93 ? -7.716 -7.139 7.299 1.00 98.25 93 LEU A N 1
ATOM 712 C CA . LEU A 1 93 ? -6.785 -6.497 6.357 1.00 98.25 93 LEU A CA 1
ATOM 713 C C . LEU A 1 93 ? -5.334 -6.606 6.835 1.00 98.25 93 LEU A C 1
ATOM 715 O O . LEU A 1 93 ? -4.420 -6.772 6.029 1.00 98.25 93 LEU A O 1
ATOM 719 N N . THR A 1 94 ? -5.144 -6.542 8.150 1.00 97.94 94 THR A N 1
ATOM 720 C CA . THR A 1 94 ? -3.877 -6.783 8.839 1.00 97.94 94 THR A CA 1
ATOM 721 C C . THR A 1 94 ? -3.382 -8.204 8.606 1.00 97.94 94 THR A C 1
ATOM 723 O O . THR A 1 94 ? -2.280 -8.383 8.096 1.00 97.94 94 THR A O 1
ATOM 726 N N . ALA A 1 95 ? -4.202 -9.205 8.933 1.00 98.25 95 ALA A N 1
ATOM 727 C CA . ALA A 1 95 ? -3.848 -10.612 8.780 1.00 98.25 95 ALA A CA 1
ATOM 728 C C . ALA A 1 95 ? -3.563 -10.969 7.314 1.00 98.25 95 ALA A C 1
ATOM 730 O O . ALA A 1 95 ? -2.541 -11.594 7.023 1.00 98.25 95 ALA A O 1
ATOM 731 N N . PHE A 1 96 ? -4.405 -10.488 6.391 1.00 98.31 96 PHE A N 1
ATOM 732 C CA . PHE A 1 96 ? -4.187 -10.646 4.957 1.00 98.31 96 PHE A CA 1
ATOM 733 C C . PHE A 1 96 ? -2.872 -10.011 4.515 1.00 98.31 96 PHE A C 1
ATOM 735 O O . PHE A 1 96 ? -2.077 -10.666 3.858 1.00 98.31 96 PHE A O 1
ATOM 742 N N . GLY A 1 97 ? -2.615 -8.763 4.898 1.00 97.31 97 GLY A N 1
ATOM 743 C CA . GLY A 1 97 ? -1.391 -8.074 4.512 1.00 97.31 97 GLY A CA 1
ATOM 744 C C . GLY A 1 97 ? -0.134 -8.705 5.113 1.00 97.31 97 GLY A C 1
ATOM 745 O O . GLY A 1 97 ? 0.932 -8.659 4.502 1.00 97.31 97 GLY A O 1
ATOM 746 N N . ASP A 1 98 ? -0.237 -9.298 6.304 1.00 97.50 98 ASP A N 1
ATOM 747 C CA . ASP A 1 98 ? 0.879 -9.965 6.968 1.00 97.50 98 ASP A CA 1
ATOM 748 C C . ASP A 1 98 ? 1.169 -11.350 6.381 1.00 97.50 98 ASP A C 1
ATOM 750 O O . ASP A 1 98 ? 2.338 -11.707 6.230 1.00 97.50 98 ASP A O 1
ATOM 754 N N . ASN A 1 99 ? 0.135 -12.103 5.995 1.00 96.62 99 ASN A N 1
ATOM 755 C CA . ASN A 1 99 ? 0.265 -13.476 5.506 1.00 96.62 99 ASN A CA 1
ATOM 756 C C . ASN A 1 99 ? -0.703 -13.796 4.347 1.00 96.62 99 ASN A C 1
ATOM 758 O O . ASN A 1 99 ? -1.502 -14.730 4.450 1.00 96.62 99 ASN A O 1
ATOM 762 N N . PRO A 1 100 ? -0.620 -13.108 3.195 1.00 96.44 100 PRO A N 1
ATOM 763 C CA . PRO A 1 100 ? -1.634 -13.205 2.138 1.00 96.44 100 PRO A CA 1
ATOM 764 C C . PRO A 1 100 ? -1.744 -14.623 1.556 1.00 96.44 100 PRO A C 1
ATOM 766 O O . PRO A 1 100 ? -2.838 -15.086 1.230 1.00 96.44 100 PRO A O 1
ATOM 769 N N . LYS A 1 101 ? -0.634 -15.376 1.529 1.00 96.31 101 LYS A N 1
ATOM 770 C CA . LYS A 1 101 ? -0.607 -16.792 1.122 1.00 96.31 101 LYS A CA 1
ATOM 771 C C . LYS A 1 101 ? -1.511 -17.683 1.983 1.00 96.31 101 LYS A C 1
ATOM 773 O O . LYS A 1 101 ? -2.148 -18.587 1.450 1.00 96.31 101 LYS A O 1
ATOM 778 N N . GLN A 1 102 ? -1.591 -17.439 3.295 1.00 96.50 102 GLN A N 1
ATOM 779 C CA . GLN A 1 102 ? -2.472 -18.205 4.194 1.00 96.50 102 GLN A CA 1
ATOM 780 C C . GLN A 1 102 ? -3.958 -17.942 3.906 1.00 96.50 102 GLN A C 1
ATOM 782 O O . GLN A 1 102 ? -4.810 -18.747 4.266 1.00 96.50 102 GLN A O 1
ATOM 787 N N . HIS A 1 103 ? -4.252 -16.848 3.203 1.00 95.50 103 HIS A N 1
ATOM 788 C CA . HIS A 1 103 ? -5.585 -16.454 2.764 1.00 95.50 103 HIS A CA 1
ATOM 789 C C . HIS A 1 103 ? -5.834 -16.740 1.271 1.00 95.50 103 HIS A C 1
ATOM 791 O O . HIS A 1 103 ? -6.780 -16.213 0.693 1.00 95.50 103 HIS A O 1
ATOM 797 N N . GLY A 1 104 ? -5.002 -17.578 0.638 1.00 95.38 104 GLY A N 1
ATOM 798 C CA . GLY A 1 104 ? -5.198 -18.042 -0.740 1.00 95.38 104 GLY A CA 1
ATOM 799 C C . GLY A 1 104 ? -4.658 -17.117 -1.833 1.00 95.38 104 GLY A C 1
ATOM 800 O O . GLY A 1 104 ? -4.898 -17.375 -3.010 1.00 95.38 104 GLY A O 1
ATOM 801 N N . PHE A 1 105 ? -3.922 -16.060 -1.481 1.00 95.38 105 PHE A N 1
ATOM 802 C CA . PHE A 1 105 ? -3.274 -15.197 -2.467 1.00 95.38 105 PHE A CA 1
ATOM 803 C C . PHE A 1 105 ? -2.084 -15.907 -3.131 1.00 95.38 105 PHE A C 1
ATOM 805 O O . PHE A 1 105 ? -1.241 -16.503 -2.451 1.00 95.38 105 PHE A O 1
ATOM 812 N N . ASP A 1 106 ? -1.999 -15.822 -4.459 1.00 94.50 106 ASP A N 1
ATOM 8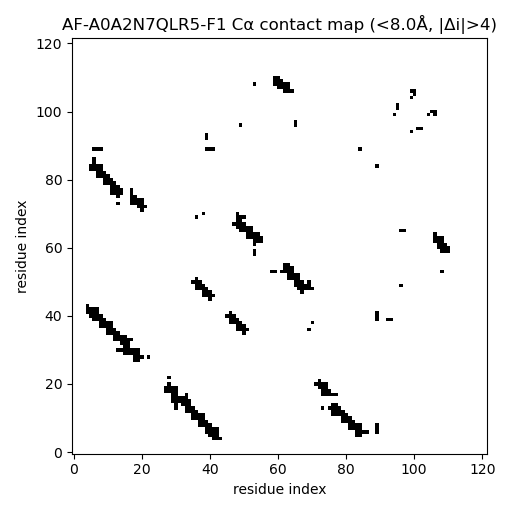13 C CA . ASP A 1 106 ? -0.870 -16.356 -5.218 1.00 94.50 106 ASP A CA 1
ATOM 814 C C . ASP A 1 106 ? 0.322 -15.397 -5.128 1.00 94.50 106 ASP A C 1
ATOM 816 O O . ASP A 1 106 ? 0.272 -14.264 -5.596 1.00 94.50 106 ASP A O 1
ATOM 820 N N . MET A 1 107 ? 1.411 -15.864 -4.521 1.00 94.25 107 MET A N 1
ATOM 821 C CA . MET A 1 107 ? 2.633 -15.078 -4.330 1.00 94.25 107 MET A CA 1
ATOM 822 C C . MET A 1 107 ? 3.547 -15.081 -5.565 1.00 94.25 107 MET A C 1
ATOM 824 O O . MET A 1 107 ? 4.683 -14.614 -5.481 1.00 94.25 107 MET A O 1
ATOM 828 N N . GLN A 1 108 ? 3.099 -15.640 -6.689 1.00 93.38 108 GLN A N 1
ATOM 829 C CA . GLN A 1 108 ? 3.848 -15.679 -7.941 1.00 93.38 108 GLN A CA 1
ATOM 830 C C . GLN A 1 108 ? 3.208 -14.771 -8.989 1.00 93.38 108 GLN A C 1
ATOM 832 O O . GLN A 1 108 ? 2.046 -14.949 -9.366 1.00 93.38 108 GLN A O 1
ATOM 837 N N . TYR A 1 109 ? 4.003 -13.844 -9.519 1.00 87.00 109 TYR A N 1
ATOM 838 C CA . TYR A 1 109 ? 3.710 -13.231 -10.805 1.00 87.00 109 TYR A CA 1
ATOM 839 C C . TYR A 1 109 ? 3.875 -14.297 -11.880 1.00 87.00 109 TYR A C 1
ATOM 841 O O . TYR A 1 109 ? 4.881 -14.998 -11.899 1.00 87.00 109 TYR A O 1
ATOM 849 N N . LYS A 1 110 ? 2.868 -14.429 -12.743 1.00 84.88 110 LYS A N 1
ATOM 850 C CA . LYS A 1 110 ? 2.897 -15.334 -13.892 1.00 84.88 110 LYS A CA 1
ATOM 851 C C . LYS A 1 110 ? 2.834 -14.477 -15.136 1.00 84.88 110 LYS A C 1
ATOM 853 O O . LYS A 1 110 ? 1.800 -13.840 -15.362 1.00 84.88 110 LYS A O 1
ATOM 858 N N . ASP A 1 111 ? 3.894 -14.468 -15.933 1.00 73.31 111 ASP A N 1
ATOM 859 C CA . ASP A 1 111 ? 3.829 -13.823 -17.242 1.00 73.31 111 ASP A CA 1
ATOM 860 C C . ASP A 1 111 ? 2.763 -14.530 -18.094 1.00 73.31 111 ASP A C 1
ATOM 862 O O . ASP A 1 111 ? 2.796 -15.741 -18.317 1.00 73.31 111 ASP A O 1
ATOM 866 N N . ARG A 1 112 ? 1.750 -13.769 -18.512 1.00 69.00 112 ARG A N 1
ATOM 867 C CA . ARG A 1 112 ? 0.642 -14.251 -19.349 1.00 69.00 112 ARG A CA 1
ATOM 868 C C . ARG A 1 112 ? 0.803 -13.837 -20.809 1.00 69.00 112 ARG A C 1
ATOM 870 O O . ARG A 1 112 ? -0.124 -14.046 -21.593 1.00 69.00 112 ARG A O 1
ATOM 877 N N . ARG A 1 113 ? 1.932 -13.234 -21.190 1.00 72.25 113 ARG A N 1
ATOM 878 C CA . ARG A 1 113 ? 2.201 -12.912 -22.591 1.00 72.25 113 ARG A CA 1
ATOM 879 C C . ARG A 1 113 ? 2.316 -14.214 -23.396 1.00 72.25 113 ARG A C 1
ATOM 881 O O . ARG A 1 113 ? 2.938 -15.169 -22.929 1.00 72.25 113 ARG A O 1
ATOM 888 N N . PRO A 1 114 ? 1.716 -14.281 -24.596 1.00 53.34 114 PRO A N 1
ATOM 889 C CA . PRO A 1 114 ? 1.917 -15.420 -25.482 1.00 53.34 114 PRO A CA 1
ATOM 890 C C . PRO A 1 114 ? 3.408 -15.535 -25.848 1.00 53.34 114 PRO A C 1
ATOM 892 O O . PRO A 1 114 ? 4.089 -14.506 -25.925 1.00 53.34 114 PRO A O 1
ATOM 895 N N . PRO A 1 115 ? 3.933 -16.756 -26.078 1.00 60.84 115 PRO A N 1
ATOM 896 C CA . PRO A 1 115 ? 5.308 -16.925 -26.528 1.00 60.84 115 PRO A CA 1
ATOM 897 C C . PRO A 1 115 ? 5.527 -16.103 -27.798 1.00 60.84 115 PRO A C 1
ATOM 899 O O . PRO A 1 115 ? 4.671 -16.075 -28.685 1.00 60.84 115 PRO A O 1
ATOM 902 N N . ALA A 1 116 ? 6.665 -15.411 -27.875 1.00 63.44 116 ALA A N 1
ATOM 903 C CA . ALA A 1 116 ? 7.029 -14.673 -29.072 1.00 63.44 116 ALA A CA 1
ATOM 904 C C . ALA A 1 116 ? 7.039 -15.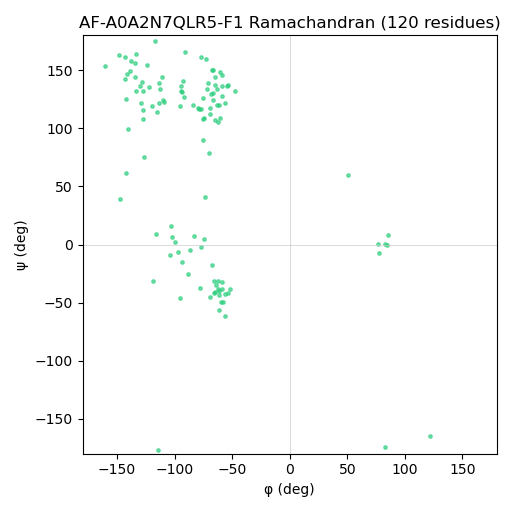644 -30.261 1.00 63.44 116 ALA A C 1
ATOM 906 O O . ALA A 1 116 ? 7.762 -16.642 -30.246 1.00 63.44 116 ALA A O 1
ATOM 907 N N . PHE A 1 117 ? 6.230 -15.364 -31.286 1.00 53.56 117 PHE A N 1
ATOM 908 C CA . PHE A 1 117 ? 6.356 -16.050 -32.563 1.00 53.56 117 PHE 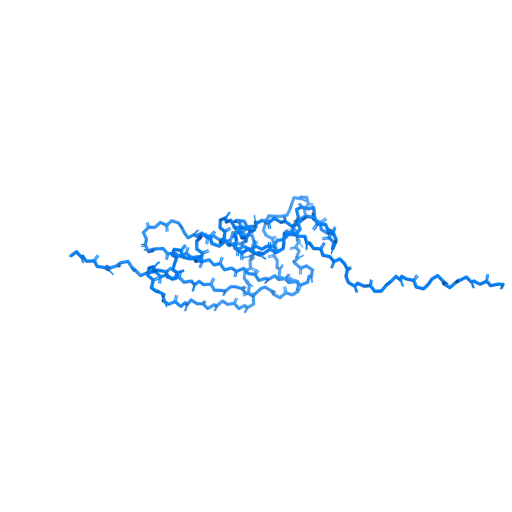A CA 1
ATOM 909 C C . PHE A 1 117 ? 7.759 -15.756 -33.095 1.00 53.56 117 PHE A C 1
ATOM 911 O O . PHE A 1 117 ? 8.068 -14.627 -33.472 1.00 53.56 117 PHE A O 1
ATOM 918 N N . SER A 1 118 ? 8.622 -16.770 -33.085 1.00 51.09 118 SER A N 1
ATOM 919 C CA . SER A 1 118 ? 9.870 -16.732 -33.834 1.00 51.09 118 SER A CA 1
ATOM 920 C C . SER A 1 118 ? 9.497 -16.616 -35.308 1.00 51.09 118 SER A C 1
ATOM 922 O O . SER A 1 118 ? 9.018 -17.572 -35.918 1.00 51.09 118 SER A O 1
ATOM 924 N N . SER A 1 119 ? 9.667 -15.425 -35.879 1.00 50.50 119 SER A N 1
ATOM 925 C CA . SER A 1 119 ? 9.694 -15.246 -37.324 1.00 50.50 119 SER A CA 1
ATOM 926 C C . SER A 1 119 ? 10.995 -15.860 -37.841 1.00 50.50 119 SER A C 1
ATOM 928 O O . SER A 1 119 ? 11.982 -15.160 -38.067 1.00 50.50 119 SER A O 1
ATOM 930 N N . GLY A 1 120 ? 11.018 -17.186 -37.956 1.00 45.12 120 GLY A N 1
ATOM 931 C CA . GLY A 1 120 ? 12.026 -17.877 -38.742 1.00 45.12 120 GLY A CA 1
ATOM 932 C C . GLY A 1 120 ? 11.827 -17.477 -40.198 1.00 45.12 120 GLY A C 1
ATOM 933 O O . GLY A 1 120 ? 10.841 -17.861 -40.823 1.00 45.12 120 GLY A O 1
ATOM 934 N N . THR A 1 121 ? 12.724 -16.650 -40.719 1.00 52.66 121 THR A N 1
ATOM 935 C CA . THR A 1 121 ? 12.881 -16.467 -42.160 1.00 52.66 121 THR A CA 1
ATOM 936 C C . THR A 1 121 ? 13.476 -17.756 -42.722 1.00 52.66 121 THR A C 1
ATOM 938 O O . THR A 1 121 ? 14.575 -18.135 -42.313 1.00 52.66 121 THR A O 1
ATOM 941 N N . ASN A 1 122 ? 12.728 -18.427 -43.603 1.00 50.81 122 ASN A N 1
ATOM 942 C CA . ASN A 1 122 ? 13.263 -19.433 -44.528 1.00 50.81 122 ASN A CA 1
ATOM 943 C C . ASN A 1 122 ? 14.086 -18.764 -45.630 1.00 50.81 122 ASN A C 1
ATOM 945 O O . ASN A 1 122 ? 13.724 -17.625 -46.009 1.00 50.81 122 ASN A O 1
#

Foldseek 3Di:
DDLPFQKKKKKFWAAAFFFWDDDPPDPTDGDHHTFIWMWIDRNPDDIWIWGKDCPDPPDQWFFIDTDGCCVVTGDPGPDMDMDGDDPVVRVVVVVCRVCVVVVVDDRTRHDPDDPPPPPPDD

Sequence (122 aa):
MDDSNKYTVTVYVAAPGTPLLKEQGHTNATSGPGHMFYVVSDGKGAPRSYGFAPVEHGRIDGQGGIARDDLQNYKDPLYSRTMEITKDQYDKLTAFGDNPKQHGFDMQYKDRRPPAFSSGTN

pLDDT: mean 86.93, std 14.99, range [42.31, 98.56]

Radius of gyration: 17.94 Å; Cα contacts (8 Å, |Δi|>4): 210; chains: 1; bounding box: 36×32×72 Å

Nearest PDB structures (foldseek):
  3aqd-assembly2_S  TM=2.837E-01  e=1.126E+00  Geobacillus stearothermophilus
  3aqd-assembly1_G  TM=2.675E-01  e=1.580E+00  Geobacillus stearothermophilus
  3rd4-assembly5_D  TM=1.840E-01  e=4.371E+00  Proteus penneri ATCC 35198

Secondary structure (DSSP, 8-state):
-------EEEEEEEPTT-BBS--TT-TT-B-SS-EEEEEEE-SSS--EEEEEEESSTT-SSEEEEEES-HHHHB-S-SEEEEEE--HHHHHHHHHHHH-GGGGT---EE---SPPP------

Solvent-accessible surface area (backbone atoms only — not comparable to full-atom values): 7197 Å² total; per-residue (Å²): 132,87,82,78,57,60,23,33,40,32,44,38,36,30,44,57,61,30,40,41,72,76,46,91,94,39,97,78,34,48,34,75,86,30,50,64,36,37,32,40,34,57,71,83,65,82,64,48,36,38,28,73,41,48,67,51,82,91,50,67,54,44,57,40,38,76,35,61,52,52,77,76,24,52,48,81,48,74,41,74,51,77,42,82,50,52,66,68,55,48,54,50,55,47,51,38,59,75,41,35,60,85,72,72,45,77,57,57,42,70,67,80,72,77,80,80,80,77,82,73,81,128

Mean predicted aligned error: 7.4 Å